Protein AF-A0A7S4HJQ5-F1 (afdb_monomer_lite)

Organism: NCBI:txid72548

Sequence (133 aa):
STGKLLSFSEEDLVQCDHNGDQGCSGGLMDNAFEWIQSNGICTEDAYPYTSGSGVTGTCKKTCTPVATNTGHHDVPAKDEDALKSAVAVGPVSVAIEADKSAFQLYKSGVLDSSSCGTQLDHGVLVVGYGTDS

pLDDT: mean 96.17, std 4.74, range [60.19, 98.69]

Secondary structure (DSSP, 8-state):
--S----B-HHHHHHH--SS--GGG---HHHHHHHHHHH-B-BGGGS---GGGS--------S---B--S---PPPTT-HHHHHHHHTTS-EEEEE---SHHHHT--SS----TT--S---EEEEE-------

InterPro domains:
  IPR000668 Peptidase C1A, papain C-terminal [PF00112] (3-132)
  IPR000668 Peptidase C1A, papain C-terminal [SM00645] (1-133)
  IPR013128 Peptidase C1A [PTHR12411] (2-130)
  IPR025660 Cysteine peptidase, histidine active site [PS00639] (120-130)
  IPR038765 Papain-like cysteine peptidase superfamily [SSF54001] (2-132)
  IPR039417 Papain-like cysteine endopeptidase [cd02248] (2-132)

Radius of gyration: 16.45 Å; chains: 1; bounding box: 39×28×41 Å

Structure (mmCIF, N/CA/C/O backbone):
data_AF-A0A7S4HJQ5-F1
#
_entry.id   AF-A0A7S4HJQ5-F1
#
loop_
_atom_site.group_PDB
_atom_site.id
_atom_site.type_symbol
_atom_site.label_atom_id
_atom_site.label_alt_id
_atom_site.label_comp_id
_atom_site.label_asym_id
_atom_site.label_entity_id
_atom_site.label_seq_id
_atom_site.pdbx_PDB_ins_code
_atom_site.Cartn_x
_atom_site.Cartn_y
_atom_site.Cartn_z
_atom_site.occupancy
_atom_site.B_iso_or_equiv
_atom_site.auth_seq_id
_atom_site.auth_comp_id
_atom_site.auth_asym_id
_atom_site.auth_atom_id
_atom_site.pdbx_PDB_model_num
ATOM 1 N N . SER A 1 1 ? -11.646 -10.038 -15.510 1.00 60.19 1 SER A N 1
ATOM 2 C CA . SER A 1 1 ? -10.695 -10.711 -14.602 1.00 60.19 1 SER A CA 1
ATOM 3 C C . SER A 1 1 ? -9.981 -11.819 -15.363 1.00 60.19 1 SER A C 1
ATOM 5 O O . SER A 1 1 ? -10.603 -12.480 -16.184 1.00 60.19 1 SER A O 1
ATOM 7 N N . THR A 1 2 ? -8.676 -12.006 -15.144 1.00 79.69 2 THR A N 1
ATOM 8 C CA . THR A 1 2 ? -7.884 -13.066 -15.808 1.00 79.69 2 THR A CA 1
ATOM 9 C C . THR A 1 2 ? -8.040 -14.437 -15.135 1.00 79.69 2 THR A C 1
ATOM 11 O O . THR A 1 2 ? -7.570 -15.437 -15.671 1.00 79.69 2 THR A O 1
ATOM 14 N N . GLY A 1 3 ? -8.673 -14.486 -13.954 1.00 87.38 3 GLY A N 1
ATOM 15 C CA . GLY A 1 3 ? -8.852 -15.701 -13.150 1.00 87.38 3 GLY A CA 1
ATOM 16 C C . GLY A 1 3 ? -7.571 -16.213 -12.483 1.00 87.38 3 GLY A C 1
ATOM 17 O O . GLY A 1 3 ? -7.591 -17.282 -11.883 1.00 87.38 3 GLY A O 1
ATOM 18 N N . LYS A 1 4 ? -6.461 -15.472 -12.587 1.00 90.81 4 LYS A N 1
ATOM 19 C CA . LYS A 1 4 ? -5.166 -15.823 -11.999 1.00 90.81 4 LYS A CA 1
ATOM 20 C C . LYS A 1 4 ? -4.791 -14.800 -10.937 1.00 90.81 4 LYS A C 1
ATOM 22 O O . LYS A 1 4 ? -4.806 -13.604 -11.218 1.00 90.81 4 LYS A O 1
ATOM 27 N N . LEU A 1 5 ? -4.436 -15.284 -9.751 1.00 93.62 5 LEU A N 1
ATOM 28 C CA . LEU A 1 5 ? -3.841 -14.467 -8.701 1.00 93.62 5 LEU A CA 1
ATOM 29 C C . LEU A 1 5 ? -2.332 -14.394 -8.952 1.00 93.62 5 LEU A C 1
ATOM 31 O O . LEU A 1 5 ? -1.655 -15.420 -8.923 1.00 93.62 5 LEU A O 1
ATOM 35 N N . LEU A 1 6 ? -1.838 -13.197 -9.256 1.00 95.38 6 LEU A N 1
ATOM 36 C CA . LEU A 1 6 ? -0.417 -12.910 -9.446 1.00 95.38 6 LEU A CA 1
ATOM 37 C C . LEU A 1 6 ? 0.064 -12.026 -8.297 1.00 95.38 6 LEU A C 1
ATOM 39 O O . LEU A 1 6 ? -0.681 -11.152 -7.857 1.00 95.38 6 LEU A O 1
ATOM 43 N N . SER A 1 7 ? 1.301 -12.240 -7.851 1.00 98.06 7 SER A N 1
ATOM 44 C CA . SER A 1 7 ? 1.995 -11.293 -6.975 1.00 98.06 7 SER A CA 1
ATOM 45 C C . SER A 1 7 ? 2.660 -10.229 -7.839 1.00 98.06 7 SER A C 1
ATOM 47 O O . SER A 1 7 ? 3.396 -10.569 -8.772 1.00 98.06 7 SER A O 1
ATOM 49 N N . PHE A 1 8 ? 2.387 -8.961 -7.553 1.00 98.00 8 PHE A N 1
ATOM 50 C CA . PHE A 1 8 ? 3.004 -7.825 -8.237 1.00 98.00 8 PHE A CA 1
ATOM 51 C C . PHE A 1 8 ? 4.181 -7.291 -7.427 1.00 98.00 8 PHE A C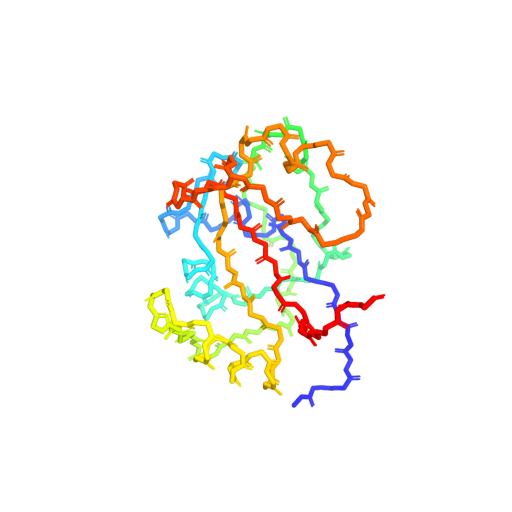 1
ATOM 53 O O . PHE A 1 8 ? 4.243 -7.533 -6.232 1.00 98.00 8 PHE A O 1
ATOM 60 N N . SER A 1 9 ? 5.115 -6.629 -8.104 1.00 98.25 9 SER A N 1
ATOM 61 C CA . SER A 1 9 ? 6.353 -6.143 -7.498 1.00 98.25 9 SER A CA 1
ATOM 62 C C . SER A 1 9 ? 6.140 -4.820 -6.776 1.00 98.25 9 SER A C 1
ATOM 64 O O . SER A 1 9 ? 5.878 -3.800 -7.415 1.00 98.25 9 SER A O 1
ATOM 66 N N . GLU A 1 10 ? 6.322 -4.808 -5.458 1.00 98.00 10 GLU A N 1
ATOM 67 C CA . GLU A 1 10 ? 6.411 -3.550 -4.715 1.00 98.00 10 GLU A CA 1
ATOM 68 C C . GLU A 1 10 ? 7.709 -2.804 -5.050 1.00 98.00 10 GLU A C 1
ATOM 70 O O . GLU A 1 10 ? 7.739 -1.576 -5.045 1.00 98.00 10 GLU A O 1
ATOM 75 N N . GLU A 1 11 ? 8.781 -3.528 -5.386 1.00 98.19 11 GLU A N 1
ATOM 76 C CA . GLU A 1 11 ? 10.079 -2.939 -5.725 1.00 98.19 11 GLU A CA 1
ATOM 77 C C . GLU A 1 11 ? 10.018 -2.047 -6.968 1.00 98.19 11 GLU A C 1
ATOM 79 O O . GLU A 1 11 ? 10.686 -1.016 -7.010 1.00 98.19 11 GLU A O 1
ATOM 84 N N . ASP A 1 12 ? 9.221 -2.429 -7.968 1.00 98.00 12 ASP A N 1
ATOM 85 C CA . ASP A 1 12 ? 9.014 -1.641 -9.186 1.00 98.00 12 ASP A CA 1
ATOM 86 C C . ASP A 1 12 ? 8.429 -0.264 -8.828 1.00 98.00 12 ASP A C 1
ATOM 88 O O . ASP A 1 12 ? 8.944 0.765 -9.261 1.00 98.00 12 ASP A O 1
ATOM 92 N N . LEU A 1 13 ? 7.444 -0.224 -7.923 1.00 98.19 13 LEU A N 1
ATOM 93 C CA . LEU A 1 13 ? 6.888 1.029 -7.403 1.00 98.19 13 LEU A CA 1
ATOM 94 C C . LEU A 1 13 ? 7.907 1.786 -6.550 1.00 98.19 13 LEU A C 1
ATOM 96 O O . LEU A 1 13 ? 8.202 2.943 -6.830 1.00 98.19 13 LEU A O 1
ATOM 100 N N . VAL A 1 14 ? 8.511 1.127 -5.556 1.00 98.25 14 VAL A N 1
ATOM 101 C CA . VAL A 1 14 ? 9.468 1.760 -4.635 1.00 98.25 14 VAL A CA 1
ATOM 102 C C . VAL A 1 14 ? 10.631 2.401 -5.391 1.00 98.25 14 VAL A C 1
ATOM 104 O O . VAL A 1 14 ? 11.052 3.508 -5.052 1.00 98.25 14 VAL A O 1
ATOM 107 N N . GLN A 1 15 ? 11.161 1.723 -6.410 1.00 98.00 15 GLN A N 1
ATOM 108 C CA . GLN A 1 15 ? 12.333 2.192 -7.139 1.00 98.00 15 GLN A CA 1
ATOM 109 C C . GLN A 1 15 ? 12.015 3.135 -8.286 1.00 98.00 15 GLN A C 1
ATOM 111 O O . GLN A 1 15 ? 12.897 3.924 -8.615 1.00 98.00 15 GLN A O 1
ATOM 116 N N . C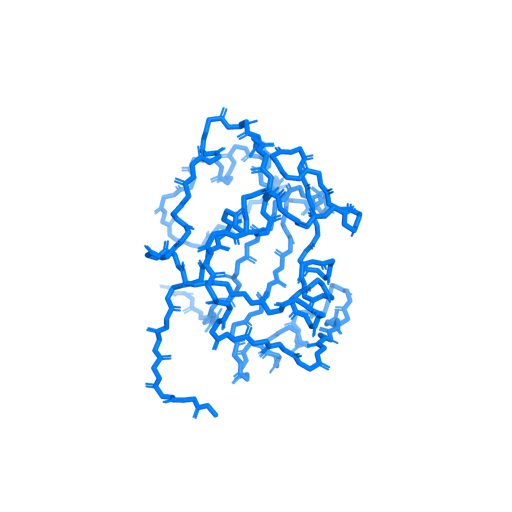YS A 1 16 ? 10.843 3.039 -8.916 1.00 97.94 16 CYS A N 1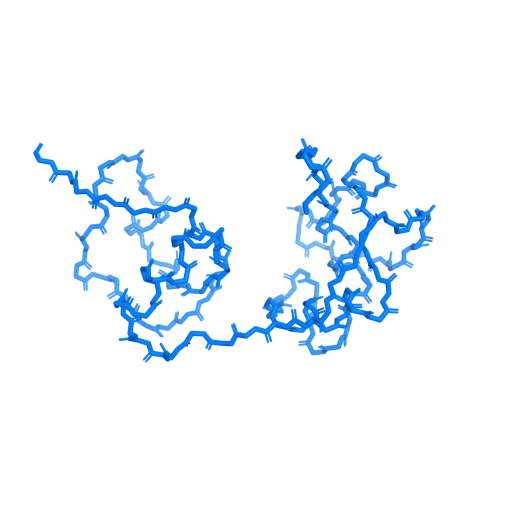
ATOM 117 C CA . CYS A 1 16 ? 10.567 3.726 -10.178 1.00 97.94 16 CYS A CA 1
ATOM 118 C C . CYS A 1 16 ? 9.388 4.698 -10.146 1.00 97.94 16 CYS A C 1
ATOM 120 O O . CYS A 1 16 ? 9.295 5.533 -11.058 1.00 97.94 16 CYS A O 1
ATOM 122 N N . ASP A 1 17 ? 8.504 4.613 -9.152 1.00 97.19 17 ASP A N 1
ATOM 123 C CA . ASP A 1 17 ? 7.494 5.635 -8.933 1.00 97.19 17 ASP A CA 1
ATOM 124 C C . ASP A 1 17 ? 8.078 6.787 -8.115 1.00 97.19 17 ASP A C 1
ATOM 126 O O . ASP A 1 17 ? 8.417 6.678 -6.936 1.00 97.19 17 ASP A O 1
ATOM 130 N N . HIS A 1 18 ? 8.259 7.908 -8.800 1.00 93.31 18 HIS A N 1
ATOM 131 C CA . HIS A 1 18 ? 8.730 9.159 -8.217 1.00 93.31 18 HIS A CA 1
ATOM 132 C C . HIS A 1 18 ? 7.724 10.289 -8.461 1.00 93.31 18 HIS A C 1
ATOM 134 O O . HIS A 1 18 ? 8.067 11.467 -8.324 1.00 93.31 18 HIS A O 1
ATOM 140 N N . ASN A 1 19 ? 6.488 9.954 -8.856 1.00 88.94 19 ASN A N 1
ATOM 141 C CA . ASN A 1 19 ? 5.422 10.926 -9.054 1.00 88.94 19 ASN A CA 1
ATOM 142 C C . ASN A 1 19 ? 4.748 11.238 -7.714 1.00 88.94 19 ASN A C 1
ATOM 144 O O . ASN A 1 19 ? 3.650 10.784 -7.432 1.00 88.94 19 ASN A O 1
ATOM 148 N N . GLY A 1 20 ? 5.440 11.991 -6.860 1.00 91.62 20 GLY A N 1
ATOM 149 C CA . GLY A 1 20 ? 4.942 12.301 -5.516 1.00 91.62 20 GLY A CA 1
ATOM 150 C C . GLY A 1 20 ? 5.260 11.240 -4.461 1.00 91.62 20 GLY A C 1
ATOM 151 O O . GLY A 1 20 ? 5.080 11.529 -3.280 1.00 91.62 20 GLY A O 1
ATOM 152 N N . ASP A 1 21 ? 5.832 10.102 -4.860 1.00 97.62 21 ASP A N 1
ATOM 153 C CA . ASP A 1 21 ? 6.343 9.053 -3.973 1.00 97.62 21 ASP A CA 1
ATOM 154 C C . ASP A 1 21 ? 7.872 9.135 -3.800 1.00 97.62 21 ASP A C 1
ATOM 156 O O . ASP A 1 21 ? 8.597 9.678 -4.641 1.00 97.62 21 ASP A O 1
ATOM 160 N N . GLN A 1 22 ? 8.378 8.643 -2.666 1.00 97.44 22 GLN A N 1
ATOM 161 C CA . GLN A 1 22 ? 9.788 8.729 -2.258 1.00 97.44 22 GLN A CA 1
ATOM 162 C C . GLN A 1 22 ? 10.389 7.359 -1.900 1.00 97.44 22 GLN A C 1
ATOM 164 O O . GLN A 1 22 ? 11.329 7.263 -1.099 1.00 97.44 22 GLN A O 1
ATOM 169 N N . GLY A 1 23 ? 9.860 6.285 -2.487 1.00 97.38 23 GLY A N 1
ATOM 170 C CA . GLY A 1 23 ? 10.292 4.916 -2.215 1.00 97.38 23 GLY A CA 1
ATOM 171 C C . GLY A 1 23 ? 10.210 4.586 -0.723 1.00 97.38 23 GLY A C 1
ATOM 172 O O . GLY A 1 23 ? 9.163 4.729 -0.099 1.00 97.38 23 GLY A O 1
ATOM 173 N N . CYS A 1 24 ? 11.333 4.213 -0.106 1.00 97.88 24 CYS A N 1
ATOM 174 C CA . CYS A 1 24 ? 11.381 3.872 1.321 1.00 97.88 24 CYS A CA 1
ATOM 175 C C . CYS A 1 24 ? 11.074 5.033 2.281 1.00 97.88 24 CYS A C 1
ATOM 177 O O . CYS A 1 24 ? 10.965 4.801 3.482 1.00 97.88 24 CYS A O 1
ATOM 179 N N . SER A 1 25 ? 10.971 6.271 1.786 1.00 97.38 25 SER A N 1
ATOM 180 C CA . SER A 1 25 ? 10.605 7.438 2.605 1.00 97.38 25 SER A CA 1
ATOM 181 C C . SER A 1 25 ? 9.106 7.756 2.578 1.00 97.38 25 SER A C 1
ATOM 183 O O . SER A 1 25 ? 8.701 8.769 3.141 1.00 97.38 25 SER A O 1
ATOM 185 N N . GLY A 1 26 ? 8.296 6.896 1.956 1.00 97.56 26 GLY A N 1
ATOM 186 C CA . GLY A 1 26 ? 6.844 7.029 1.899 1.00 97.56 26 GLY A CA 1
ATOM 187 C C . GLY A 1 26 ? 6.315 7.248 0.486 1.00 97.56 26 GLY A C 1
ATOM 188 O O . GLY A 1 26 ? 7.069 7.479 -0.461 1.00 97.56 26 GLY A O 1
ATOM 189 N N . GLY A 1 27 ? 4.996 7.152 0.370 1.00 97.81 27 GLY A N 1
ATOM 190 C CA . GLY A 1 27 ? 4.243 7.312 -0.867 1.00 97.81 27 GLY A CA 1
ATOM 191 C C . GLY A 1 27 ? 2.745 7.136 -0.628 1.00 97.81 27 GLY A C 1
ATOM 192 O O . GLY A 1 27 ? 2.327 6.811 0.489 1.00 97.81 27 GLY A O 1
ATOM 193 N N . LEU A 1 28 ? 1.943 7.361 -1.666 1.00 98.19 28 LEU A N 1
ATOM 194 C CA . LEU A 1 28 ? 0.488 7.219 -1.647 1.00 98.19 28 LEU A CA 1
ATOM 195 C C . LEU A 1 28 ? 0.040 6.202 -2.695 1.00 98.19 28 LEU A C 1
ATOM 197 O O . LEU A 1 28 ? 0.508 6.206 -3.829 1.00 98.19 28 LEU A O 1
ATOM 201 N N . MET A 1 29 ? -0.934 5.362 -2.340 1.00 98.44 29 MET A N 1
ATOM 202 C CA . MET A 1 29 ? -1.444 4.329 -3.246 1.00 98.44 29 MET A CA 1
ATOM 203 C C . MET A 1 29 ? -2.033 4.915 -4.538 1.00 98.44 29 MET A C 1
ATOM 205 O O . MET A 1 29 ? -1.929 4.280 -5.584 1.00 98.44 29 MET A O 1
ATOM 209 N N . ASP A 1 30 ? -2.588 6.126 -4.488 1.00 98.00 30 ASP A N 1
ATOM 210 C CA . ASP A 1 30 ? -3.148 6.807 -5.660 1.00 98.00 30 ASP A CA 1
ATOM 211 C C . ASP A 1 30 ? -2.061 7.188 -6.671 1.00 98.00 30 ASP A C 1
ATOM 213 O O . ASP A 1 30 ? -2.224 6.920 -7.864 1.00 98.00 30 ASP A O 1
ATOM 217 N N . ASN A 1 31 ? -0.914 7.693 -6.199 1.00 98.25 31 ASN A N 1
ATOM 218 C CA . ASN A 1 31 ? 0.255 7.969 -7.042 1.00 98.25 31 ASN A CA 1
ATOM 219 C C . ASN A 1 31 ? 0.727 6.683 -7.736 1.00 98.25 31 ASN A C 1
ATOM 221 O O . ASN A 1 31 ? 0.877 6.660 -8.960 1.00 98.25 31 ASN A O 1
ATOM 225 N N . ALA A 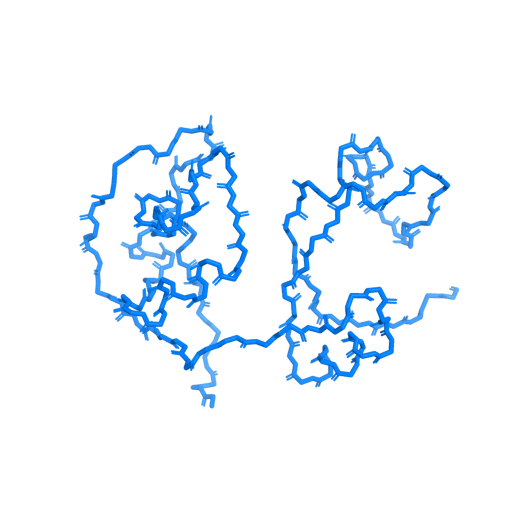1 32 ? 0.825 5.586 -6.977 1.00 98.19 32 ALA A N 1
ATOM 226 C CA . ALA A 1 32 ? 1.166 4.278 -7.523 1.00 98.19 32 ALA A CA 1
ATOM 227 C C . ALA A 1 32 ? 0.150 3.806 -8.574 1.00 98.19 32 ALA A C 1
ATOM 229 O O . ALA A 1 32 ? 0.533 3.294 -9.629 1.00 98.19 32 ALA A O 1
ATOM 230 N N . PHE A 1 33 ? -1.155 3.997 -8.348 1.00 98.25 33 PHE A N 1
ATOM 231 C CA . PHE A 1 33 ? -2.166 3.662 -9.349 1.00 98.25 33 PHE A CA 1
ATOM 232 C C . PHE A 1 33 ? -2.011 4.499 -10.625 1.00 98.25 33 PHE A C 1
ATOM 234 O O . PHE A 1 33 ? -2.075 3.932 -11.719 1.00 98.25 33 PHE A O 1
ATOM 241 N N . GLU A 1 34 ? -1.755 5.802 -10.523 1.00 98.12 34 GLU A N 1
ATOM 242 C CA . GLU A 1 34 ? -1.475 6.663 -11.682 1.00 98.12 34 GLU A CA 1
ATOM 243 C C . GLU A 1 34 ? -0.202 6.235 -12.427 1.00 98.12 34 GLU A C 1
ATOM 245 O O . GLU A 1 34 ? -0.178 6.160 -13.663 1.00 98.12 34 GLU A O 1
ATOM 250 N N . TRP A 1 35 ? 0.853 5.884 -11.691 1.00 97.56 35 TRP A N 1
ATOM 251 C CA . TRP A 1 35 ? 2.099 5.409 -12.276 1.00 97.56 35 TRP A CA 1
ATOM 252 C C . TRP A 1 35 ? 1.894 4.097 -13.043 1.00 97.56 35 TRP A C 1
ATOM 254 O O . TRP A 1 35 ? 2.330 3.983 -14.195 1.00 97.56 35 TRP A O 1
ATOM 264 N N . ILE A 1 36 ? 1.161 3.139 -12.462 1.00 98.06 36 ILE A N 1
ATOM 265 C CA . ILE A 1 36 ? 0.814 1.851 -13.090 1.00 98.06 36 ILE A CA 1
ATOM 266 C C . ILE A 1 36 ? -0.060 2.053 -14.335 1.00 98.06 36 ILE A C 1
ATOM 268 O O . ILE A 1 36 ? 0.066 1.295 -15.303 1.00 98.06 36 ILE A O 1
ATOM 272 N N . GLN A 1 37 ? -0.929 3.065 -14.356 1.00 97.31 37 GLN A N 1
ATOM 273 C CA . GLN A 1 37 ? -1.737 3.388 -15.535 1.00 97.31 37 GLN A CA 1
ATOM 274 C C . GLN A 1 37 ? -0.852 3.725 -16.747 1.00 97.31 37 GLN A C 1
ATOM 276 O O . GLN A 1 37 ? -1.157 3.339 -17.874 1.00 97.31 37 GLN A O 1
ATOM 281 N N . SER A 1 38 ? 0.271 4.410 -16.511 1.00 96.06 38 SER A N 1
ATOM 282 C CA . SER A 1 38 ? 1.182 4.867 -17.569 1.00 96.06 38 SER A CA 1
ATOM 283 C C . SER A 1 38 ? 2.307 3.879 -17.893 1.00 96.06 38 SER A C 1
ATOM 285 O O . SER A 1 38 ? 2.786 3.846 -19.027 1.00 96.06 38 SER A O 1
ATOM 287 N N . ASN A 1 39 ? 2.752 3.086 -16.915 1.00 96.81 39 ASN A N 1
ATOM 288 C CA . ASN A 1 39 ? 3.938 2.230 -17.040 1.00 96.81 39 ASN A CA 1
ATOM 289 C C . ASN A 1 39 ? 3.612 0.730 -17.036 1.00 96.81 39 ASN A C 1
ATOM 291 O O . ASN A 1 39 ? 4.398 -0.062 -17.553 1.00 96.81 39 ASN A O 1
ATOM 295 N N . GLY A 1 40 ? 2.462 0.340 -16.483 1.00 97.38 40 GLY A N 1
ATOM 296 C CA . GLY A 1 40 ? 2.184 -1.035 -16.075 1.00 97.38 40 GLY A CA 1
ATOM 297 C C . GLY A 1 40 ? 2.974 -1.444 -14.827 1.00 97.38 40 GLY A C 1
ATOM 298 O O . GLY A 1 40 ? 3.738 -0.656 -14.287 1.00 97.38 40 GLY A O 1
ATOM 299 N N . ILE A 1 41 ? 2.773 -2.680 -14.369 1.00 97.94 41 ILE A N 1
ATOM 300 C CA . ILE A 1 41 ? 3.455 -3.250 -13.202 1.00 97.94 41 ILE A CA 1
ATOM 301 C C . ILE A 1 41 ? 4.033 -4.635 -13.498 1.00 97.94 41 ILE A C 1
ATOM 303 O O . ILE A 1 41 ? 3.417 -5.451 -14.201 1.00 97.94 41 ILE A O 1
ATOM 307 N N . CYS A 1 42 ? 5.219 -4.908 -12.963 1.00 98.19 42 CYS A N 1
ATOM 308 C CA . CYS A 1 42 ? 5.855 -6.220 -13.026 1.00 98.19 42 CYS A CA 1
ATOM 309 C C . CYS A 1 42 ? 5.345 -7.203 -11.962 1.00 98.19 42 CYS A C 1
ATOM 311 O O . CYS A 1 42 ? 4.723 -6.826 -10.971 1.00 98.19 42 CYS A O 1
ATOM 313 N N . THR A 1 43 ? 5.608 -8.496 -12.166 1.00 97.88 43 THR A N 1
ATOM 314 C CA . THR A 1 43 ? 5.411 -9.519 -11.127 1.00 97.88 43 THR A CA 1
ATOM 315 C C . THR A 1 43 ? 6.549 -9.500 -10.116 1.00 97.88 43 THR A C 1
ATOM 317 O O . THR A 1 43 ? 7.689 -9.238 -10.503 1.00 97.88 43 THR A O 1
ATOM 320 N N . GLU A 1 44 ? 6.270 -9.909 -8.881 1.00 98.00 44 GLU A N 1
ATOM 321 C CA . GLU A 1 44 ? 7.279 -10.038 -7.818 1.00 98.00 44 GLU A CA 1
ATOM 322 C C . GLU A 1 44 ? 8.458 -10.929 -8.249 1.00 98.00 44 GLU A C 1
ATOM 324 O O . GLU A 1 44 ? 9.611 -10.522 -8.170 1.00 98.00 44 GLU A O 1
ATOM 329 N N . ASP A 1 45 ? 8.192 -12.084 -8.867 1.00 97.31 45 ASP A N 1
ATOM 330 C CA . ASP A 1 45 ? 9.248 -12.985 -9.362 1.00 97.31 45 ASP A CA 1
ATOM 331 C C . ASP A 1 45 ? 10.187 -12.337 -10.402 1.00 97.31 45 ASP A C 1
ATOM 333 O O . ASP A 1 45 ? 11.340 -12.743 -10.550 1.00 97.31 45 ASP A O 1
ATOM 337 N N . ALA A 1 46 ? 9.696 -11.346 -11.156 1.00 97.75 46 ALA A N 1
ATOM 338 C CA . ALA A 1 46 ? 10.458 -10.681 -12.216 1.00 97.75 46 ALA A CA 1
ATOM 339 C C . ALA A 1 46 ? 11.219 -9.449 -11.708 1.00 97.75 46 ALA A C 1
ATOM 341 O O . ALA A 1 46 ? 12.203 -9.042 -12.333 1.00 97.75 46 ALA A O 1
ATOM 342 N N . TYR A 1 47 ? 10.767 -8.859 -10.601 1.00 98.00 47 TYR A N 1
ATOM 343 C CA . TYR A 1 47 ? 11.417 -7.737 -9.934 1.00 98.00 47 TYR A CA 1
ATOM 344 C C . TYR A 1 47 ? 11.242 -7.881 -8.411 1.00 98.00 47 TYR A C 1
ATOM 346 O O . TYR A 1 47 ? 10.368 -7.241 -7.835 1.00 98.00 47 TYR A O 1
ATOM 354 N N . PRO A 1 48 ? 12.058 -8.723 -7.753 1.00 97.31 48 PRO A N 1
ATOM 355 C CA . PRO A 1 48 ? 11.863 -9.043 -6.340 1.00 97.31 48 PRO A CA 1
ATOM 356 C C . PRO A 1 48 ? 12.120 -7.860 -5.408 1.00 97.31 48 PRO A C 1
ATOM 358 O O . PRO A 1 48 ? 12.984 -7.022 -5.692 1.00 97.31 48 PRO A O 1
ATOM 361 N N . TYR A 1 49 ? 11.458 -7.860 -4.252 1.00 97.81 49 TYR A N 1
ATOM 362 C CA . TYR A 1 49 ? 11.656 -6.863 -3.206 1.00 97.81 49 TYR A CA 1
ATOM 363 C C . TYR A 1 49 ? 13.069 -6.894 -2.610 1.00 97.81 49 TYR A C 1
ATOM 365 O O . TYR A 1 49 ? 13.528 -7.895 -2.051 1.00 97.81 49 TYR A O 1
ATOM 373 N N . THR A 1 50 ? 13.774 -5.763 -2.705 1.00 97.06 50 THR A N 1
ATOM 374 C CA . THR A 1 50 ? 15.128 -5.572 -2.150 1.00 97.06 50 THR A CA 1
ATOM 375 C C . THR A 1 50 ? 15.241 -4.370 -1.219 1.00 97.06 50 THR A C 1
ATOM 377 O O . THR A 1 50 ? 16.229 -4.241 -0.493 1.00 97.06 50 THR A O 1
ATOM 380 N N . SER A 1 51 ? 14.201 -3.543 -1.161 1.00 96.75 51 SER A N 1
ATOM 381 C CA . SER A 1 51 ? 14.161 -2.310 -0.379 1.00 96.75 51 SER A CA 1
ATOM 382 C C . SER A 1 51 ? 13.814 -2.504 1.107 1.00 96.75 51 SER A C 1
ATOM 384 O O . SER A 1 51 ? 13.736 -1.538 1.864 1.00 96.75 51 SER A O 1
ATOM 386 N N . GLY A 1 52 ? 13.693 -3.752 1.580 1.00 94.12 52 GLY A N 1
ATOM 387 C CA . GLY A 1 52 ? 13.300 -4.091 2.959 1.00 94.12 52 GLY A CA 1
ATOM 388 C C . GLY A 1 52 ? 14.226 -3.589 4.076 1.00 94.12 52 GLY A C 1
ATOM 389 O O . GLY A 1 52 ? 13.850 -3.631 5.243 1.00 94.12 52 GLY A O 1
ATOM 390 N N . SER A 1 53 ? 15.419 -3.090 3.743 1.00 96.06 53 SER A N 1
ATOM 391 C CA . SER A 1 53 ? 16.322 -2.413 4.686 1.00 96.06 53 SER A CA 1
ATOM 392 C C . SER A 1 53 ? 16.039 -0.911 4.845 1.00 96.06 53 SER A C 1
ATOM 394 O O . SER A 1 53 ? 16.755 -0.233 5.581 1.00 96.06 53 SER A O 1
ATOM 396 N N . GLY A 1 54 ? 15.025 -0.383 4.153 1.00 96.62 54 GLY A N 1
ATOM 397 C CA . GLY A 1 54 ? 14.715 1.047 4.111 1.00 96.62 54 GLY A CA 1
ATOM 398 C C . GLY A 1 54 ? 15.546 1.828 3.089 1.00 96.62 54 GLY A C 1
ATOM 399 O O . GLY A 1 54 ? 15.568 3.055 3.124 1.00 96.62 54 GLY A O 1
ATOM 400 N N . VAL A 1 55 ? 16.230 1.145 2.167 1.00 97.12 55 VAL A N 1
ATOM 401 C CA . VAL A 1 55 ? 17.027 1.776 1.106 1.00 97.12 55 VAL A CA 1
ATOM 402 C C . VAL A 1 55 ? 16.340 1.574 -0.236 1.00 97.12 55 VAL A C 1
ATOM 404 O O . VAL A 1 55 ? 16.279 0.449 -0.712 1.00 97.12 55 VAL A O 1
ATOM 407 N N . THR A 1 56 ? 15.887 2.666 -0.860 1.00 96.88 56 THR A N 1
ATOM 408 C CA . THR A 1 56 ? 15.175 2.626 -2.148 1.00 96.88 56 THR A CA 1
ATOM 409 C C . THR A 1 56 ? 16.028 2.005 -3.254 1.00 96.88 56 THR A C 1
ATOM 411 O O . THR A 1 56 ? 15.570 1.156 -4.000 1.00 96.88 56 THR A O 1
ATOM 414 N N . GLY A 1 57 ? 17.298 2.392 -3.384 1.00 94.44 57 GLY A N 1
ATOM 415 C CA . GLY A 1 57 ? 18.121 1.970 -4.520 1.00 94.44 57 GLY A CA 1
ATOM 416 C C . GLY A 1 57 ? 17.801 2.759 -5.792 1.00 94.44 57 GLY A C 1
ATOM 417 O O . GLY A 1 57 ? 17.475 3.941 -5.732 1.00 94.44 57 GLY A O 1
ATOM 418 N N . THR A 1 58 ? 17.973 2.139 -6.958 1.00 95.69 58 THR A N 1
ATOM 419 C CA . THR A 1 58 ? 17.825 2.797 -8.268 1.00 95.69 58 THR A CA 1
ATOM 420 C C . THR A 1 58 ? 16.844 2.026 -9.130 1.00 95.69 58 THR A C 1
ATOM 422 O O . THR A 1 58 ? 16.981 0.812 -9.238 1.00 95.69 58 THR A O 1
ATOM 425 N N . CYS A 1 59 ? 15.935 2.731 -9.804 1.00 96.75 59 CYS A N 1
ATOM 426 C CA . CYS A 1 59 ? 15.036 2.166 -10.808 1.00 96.75 59 CYS A CA 1
ATOM 427 C C . CYS A 1 59 ? 15.795 1.390 -11.897 1.00 96.75 59 CYS A C 1
ATOM 429 O O . CYS A 1 59 ? 16.529 1.984 -12.691 1.00 96.75 59 CYS A O 1
ATOM 431 N N . LYS A 1 60 ? 15.611 0.065 -11.956 1.00 92.75 60 LYS A N 1
ATOM 432 C CA . LYS A 1 60 ? 16.299 -0.805 -12.928 1.00 92.75 60 LYS A CA 1
ATOM 433 C C . LYS A 1 60 ? 15.458 -1.091 -14.173 1.00 92.75 60 LYS A C 1
ATOM 435 O O . LYS A 1 60 ? 16.041 -1.337 -15.225 1.00 92.75 60 LYS A O 1
ATOM 440 N N . LYS A 1 61 ? 14.119 -1.091 -14.061 1.00 85.12 61 LYS A N 1
ATOM 441 C CA . LYS A 1 61 ? 13.151 -1.481 -15.118 1.00 85.12 61 LYS A CA 1
ATOM 442 C C . LYS A 1 61 ? 13.581 -2.715 -15.931 1.00 85.12 61 LYS A C 1
ATOM 444 O O . LYS A 1 61 ? 13.520 -2.723 -17.158 1.00 85.12 61 LYS A O 1
ATOM 449 N N . THR A 1 62 ? 14.059 -3.764 -15.264 1.00 90.75 62 THR A N 1
ATOM 450 C CA . THR A 1 62 ? 14.603 -4.964 -15.933 1.00 90.75 62 THR A CA 1
ATOM 451 C C . THR A 1 62 ? 13.539 -5.967 -16.377 1.00 90.75 62 THR A C 1
ATOM 453 O O . THR A 1 62 ? 13.863 -6.953 -17.036 1.00 90.75 62 THR A O 1
ATOM 456 N N . CYS A 1 63 ? 12.281 -5.745 -16.008 1.00 95.75 63 CYS A N 1
ATOM 457 C CA . CYS A 1 63 ? 11.159 -6.641 -16.257 1.00 95.75 63 CYS A CA 1
ATOM 458 C C . CYS A 1 63 ? 10.203 -6.068 -17.313 1.00 95.75 63 CYS A C 1
ATOM 460 O O . CYS A 1 63 ? 10.202 -4.876 -17.611 1.00 95.75 63 CYS A O 1
ATOM 462 N N . THR A 1 64 ? 9.376 -6.943 -17.887 1.00 96.25 64 THR A N 1
ATOM 463 C CA . THR A 1 64 ? 8.258 -6.536 -18.746 1.00 96.25 64 THR A CA 1
ATOM 464 C C . THR A 1 64 ? 6.984 -6.467 -17.900 1.00 96.25 64 THR A C 1
ATOM 466 O O . THR A 1 64 ? 6.632 -7.486 -17.299 1.00 96.25 64 THR A O 1
ATOM 469 N N . PRO A 1 65 ? 6.282 -5.321 -17.860 1.00 96.94 65 PRO A N 1
ATOM 470 C CA . PRO A 1 65 ? 5.010 -5.197 -17.161 1.00 96.94 65 PRO A CA 1
ATOM 471 C C . PRO A 1 65 ? 3.976 -6.211 -17.658 1.00 96.94 65 PRO A C 1
ATOM 473 O O . PRO A 1 65 ? 3.843 -6.441 -18.861 1.00 96.94 65 PRO A O 1
ATOM 476 N N . VAL A 1 66 ? 3.224 -6.808 -16.733 1.00 96.75 66 VAL A N 1
ATOM 477 C CA . VAL A 1 66 ? 2.224 -7.851 -17.038 1.00 96.75 66 VAL A CA 1
ATOM 478 C C . VAL A 1 66 ? 0.785 -7.393 -16.808 1.00 96.75 66 VAL A C 1
ATOM 480 O O . VAL A 1 66 ? -0.154 -8.075 -17.219 1.00 96.75 66 VAL A O 1
ATOM 483 N N . ALA A 1 67 ? 0.604 -6.263 -16.127 1.00 96.12 67 ALA A N 1
ATOM 484 C CA . ALA A 1 67 ? -0.693 -5.692 -15.808 1.00 96.12 67 ALA A CA 1
ATOM 485 C C . ALA A 1 67 ? -0.631 -4.162 -15.835 1.00 96.12 67 ALA A C 1
ATOM 487 O O . ALA A 1 67 ? 0.430 -3.561 -15.697 1.00 96.12 67 ALA A O 1
ATOM 488 N N . THR A 1 68 ? -1.791 -3.542 -16.012 1.00 96.81 68 THR A N 1
ATOM 489 C CA . THR A 1 68 ? -2.017 -2.101 -15.877 1.00 96.81 68 THR A CA 1
ATOM 490 C C . THR A 1 68 ? -3.410 -1.896 -15.277 1.00 96.81 68 THR A C 1
ATOM 492 O O . THR A 1 68 ? -4.174 -2.859 -15.140 1.00 96.81 68 THR A O 1
ATOM 495 N N . ASN A 1 69 ? -3.750 -0.662 -14.923 1.00 95.50 69 ASN A N 1
ATOM 496 C CA . ASN A 1 69 ? -5.090 -0.273 -14.500 1.00 95.50 69 ASN A CA 1
ATOM 497 C C . ASN A 1 69 ? -5.643 0.811 -15.440 1.00 95.50 69 ASN A C 1
ATOM 499 O O . ASN A 1 69 ? -4.929 1.362 -16.272 1.00 95.50 69 ASN A O 1
ATOM 503 N N . THR A 1 70 ? -6.937 1.101 -15.325 1.00 96.25 70 THR A N 1
ATOM 504 C CA . THR A 1 70 ? -7.594 2.171 -16.093 1.00 96.25 70 THR A CA 1
ATOM 505 C C . THR A 1 70 ? -7.832 3.435 -15.266 1.00 96.25 70 THR A C 1
ATOM 507 O O . THR A 1 70 ? -8.462 4.361 -15.770 1.00 96.25 70 THR A O 1
ATOM 510 N N . GLY A 1 71 ? -7.357 3.473 -14.021 1.00 95.62 71 GLY A N 1
ATOM 511 C CA . GLY A 1 71 ? -7.614 4.519 -13.034 1.00 95.62 71 GLY A CA 1
ATOM 512 C C . GLY A 1 71 ? -7.949 3.952 -11.652 1.00 95.62 71 GLY A C 1
ATOM 513 O O . GLY A 1 71 ? -8.004 2.733 -11.462 1.00 95.62 71 GLY A O 1
ATOM 514 N N . HIS A 1 72 ? -8.200 4.858 -10.709 1.00 95.88 72 HIS A N 1
ATOM 515 C CA . HIS A 1 72 ? -8.624 4.574 -9.339 1.00 95.88 72 HIS A CA 1
ATOM 516 C C . HIS A 1 72 ? -9.831 5.451 -8.956 1.00 95.88 72 HIS A C 1
ATOM 518 O O . HIS A 1 72 ? -10.204 6.375 -9.684 1.00 95.88 72 HIS A O 1
ATOM 524 N N . HIS A 1 73 ? -10.475 5.120 -7.838 1.00 96.50 73 HIS A N 1
ATOM 525 C CA . HIS A 1 73 ? -11.598 5.870 -7.284 1.00 96.50 73 HIS A CA 1
ATOM 526 C C . HIS A 1 73 ? -11.453 5.977 -5.772 1.00 96.50 73 HIS A C 1
ATOM 528 O O . HIS A 1 73 ? -11.243 4.961 -5.108 1.00 96.50 73 HIS A O 1
ATOM 534 N N . ASP A 1 74 ? -11.686 7.175 -5.247 1.00 98.19 74 ASP A N 1
ATOM 535 C CA . ASP A 1 74 ? -11.670 7.409 -3.809 1.00 98.19 74 ASP A CA 1
ATOM 536 C C . ASP A 1 74 ? -13.011 7.057 -3.179 1.00 98.19 74 ASP A C 1
ATOM 538 O O . ASP A 1 74 ? -14.081 7.503 -3.611 1.00 98.19 74 ASP A O 1
ATOM 542 N N . VAL A 1 75 ? -12.945 6.284 -2.100 1.00 98.25 75 VAL A N 1
ATOM 543 C CA . VAL A 1 75 ? -14.071 6.135 -1.183 1.00 98.25 75 VAL A CA 1
ATOM 544 C C . VAL A 1 75 ? -14.209 7.437 -0.382 1.00 98.25 75 VAL A C 1
ATOM 546 O O . VAL A 1 75 ? -13.195 7.964 0.084 1.00 98.25 75 VAL A O 1
ATOM 549 N N . PRO A 1 76 ? -15.433 7.967 -0.177 1.00 98.25 76 PRO A N 1
ATOM 550 C CA . PRO A 1 76 ? -15.640 9.137 0.666 1.00 98.25 76 PRO A CA 1
ATOM 551 C C . PRO A 1 76 ? -14.963 8.988 2.032 1.00 98.25 76 PRO A C 1
ATOM 553 O O . PRO A 1 76 ? -15.107 7.977 2.722 1.00 98.25 76 PRO A O 1
ATOM 556 N N . ALA A 1 77 ? -14.205 10.011 2.422 1.00 96.56 77 ALA A N 1
ATOM 557 C CA . ALA A 1 77 ? -13.417 9.960 3.642 1.00 96.56 77 ALA A CA 1
ATOM 558 C C . ALA A 1 77 ? -14.309 9.733 4.873 1.00 96.56 77 ALA A C 1
ATOM 560 O O . ALA A 1 77 ? -15.273 10.467 5.092 1.00 96.56 77 ALA A O 1
ATOM 561 N N . LYS A 1 78 ? -13.913 8.770 5.717 1.00 94.62 78 LYS A N 1
ATOM 562 C CA . LYS A 1 78 ? -14.584 8.421 6.984 1.00 94.62 78 LYS A CA 1
ATOM 563 C C . LYS A 1 78 ? -16.015 7.886 6.817 1.00 94.62 78 LYS A C 1
ATOM 565 O O . LYS A 1 78 ? -16.817 8.004 7.739 1.00 94.62 78 LYS A O 1
ATOM 570 N N . ASP A 1 79 ? -16.320 7.296 5.665 1.00 98.12 79 ASP A N 1
ATOM 571 C CA . ASP A 1 79 ? -17.592 6.627 5.396 1.00 98.12 79 ASP A CA 1
ATOM 572 C C . ASP A 1 79 ? -17.385 5.104 5.331 1.00 98.12 79 ASP A C 1
ATOM 574 O O . ASP A 1 79 ? -17.008 4.538 4.300 1.00 98.12 79 ASP A O 1
ATOM 578 N N . GLU A 1 80 ? -17.589 4.428 6.464 1.00 97.81 80 GLU A N 1
ATOM 579 C CA . GLU A 1 80 ? -17.404 2.976 6.563 1.00 97.81 80 GLU A CA 1
ATOM 580 C C . GLU A 1 80 ? -18.472 2.182 5.796 1.00 97.81 80 GLU A C 1
ATOM 582 O O . GLU A 1 80 ? -18.195 1.067 5.353 1.00 97.81 80 GLU A O 1
ATOM 587 N N . ASP A 1 81 ? -19.662 2.748 5.569 1.00 98.50 81 ASP A N 1
ATOM 588 C CA . ASP A 1 81 ? -20.707 2.106 4.764 1.00 98.50 81 ASP A CA 1
ATOM 589 C C . ASP A 1 81 ? -20.347 2.142 3.271 1.00 98.50 81 ASP A C 1
ATOM 591 O O . ASP A 1 81 ? -20.507 1.142 2.553 1.00 98.50 81 ASP A O 1
ATOM 595 N N . ALA A 1 82 ? -19.793 3.262 2.798 1.00 98.56 82 ALA A N 1
ATOM 596 C CA . ALA A 1 82 ? -19.232 3.361 1.455 1.00 98.56 82 ALA A CA 1
ATOM 597 C C . ALA A 1 82 ? -18.011 2.442 1.288 1.00 98.56 82 ALA A C 1
ATOM 599 O O . ALA A 1 82 ? -17.924 1.723 0.288 1.00 98.56 82 ALA A O 1
ATOM 600 N N . LEU A 1 83 ? -17.113 2.388 2.281 1.00 98.69 83 LEU A N 1
ATOM 601 C CA . LEU A 1 83 ? -15.964 1.478 2.265 1.00 98.69 83 LEU A CA 1
ATOM 602 C C . LEU A 1 83 ? -16.412 0.015 2.217 1.00 98.69 83 LEU A C 1
ATOM 604 O O . LEU A 1 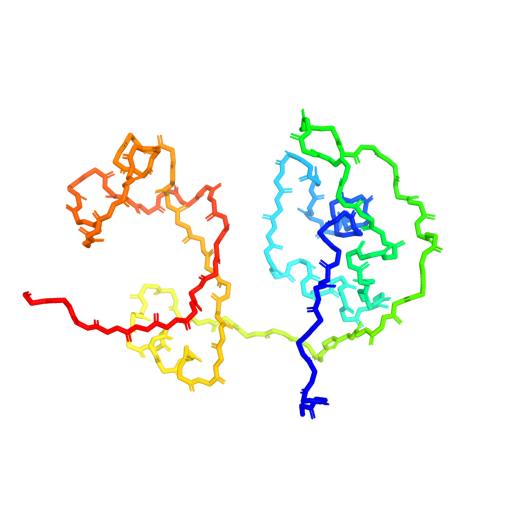83 ? -15.939 -0.747 1.378 1.00 98.69 83 LEU A O 1
ATOM 608 N N . LYS A 1 84 ? -17.372 -0.376 3.057 1.00 98.50 84 LYS A N 1
ATOM 609 C CA . LYS A 1 84 ? -17.960 -1.719 3.054 1.00 98.50 84 LYS A CA 1
ATOM 610 C C . LYS A 1 84 ? -18.548 -2.075 1.688 1.00 98.50 84 LYS A C 1
ATOM 612 O O . LYS A 1 84 ? -18.344 -3.185 1.199 1.00 98.50 84 LYS A O 1
ATOM 617 N N . SER A 1 85 ? -19.234 -1.127 1.051 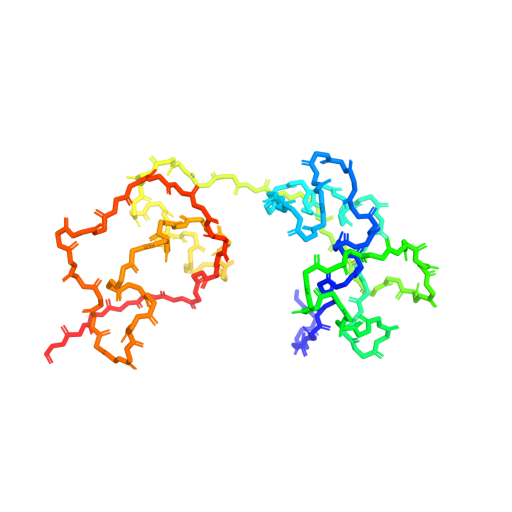1.00 98.31 85 SER A N 1
ATOM 618 C CA . SER A 1 85 ? -19.784 -1.302 -0.298 1.00 98.31 85 SER A CA 1
ATOM 619 C C . SER A 1 85 ? -18.686 -1.500 -1.350 1.00 98.31 85 SER A C 1
ATOM 621 O O . SER A 1 85 ? -18.826 -2.360 -2.218 1.00 98.31 85 SER A O 1
ATOM 623 N N . ALA A 1 86 ? -17.576 -0.762 -1.256 1.00 98.44 86 ALA A N 1
ATOM 624 C CA . ALA A 1 86 ? -16.425 -0.922 -2.144 1.00 98.44 86 ALA A CA 1
ATOM 625 C C . ALA A 1 86 ? -15.714 -2.272 -1.934 1.00 98.44 86 ALA A C 1
ATOM 627 O O . ALA A 1 86 ? -15.438 -2.981 -2.901 1.00 98.44 86 ALA A O 1
ATOM 628 N N . VAL A 1 87 ? -15.508 -2.682 -0.679 1.00 98.44 87 VAL A N 1
ATOM 629 C CA . VAL A 1 87 ? -14.870 -3.963 -0.322 1.00 98.44 87 VAL A CA 1
ATOM 630 C C . VAL A 1 87 ? -15.672 -5.167 -0.829 1.00 98.44 87 VAL A C 1
ATOM 632 O O . VAL A 1 87 ? -15.098 -6.198 -1.173 1.00 98.44 87 VAL A O 1
ATOM 635 N N . ALA A 1 88 ? -16.998 -5.040 -0.946 1.00 97.88 88 ALA A N 1
ATOM 636 C CA . ALA A 1 88 ? -17.844 -6.076 -1.541 1.00 97.88 88 ALA A CA 1
ATOM 637 C C . ALA A 1 88 ? -17.569 -6.308 -3.044 1.00 97.88 88 ALA A C 1
ATOM 639 O O . ALA A 1 88 ? -17.923 -7.364 -3.571 1.00 97.88 88 ALA A O 1
ATOM 640 N N . VAL A 1 89 ? -16.945 -5.345 -3.736 1.00 96.12 89 VAL A N 1
ATOM 641 C CA . VAL A 1 89 ? -16.507 -5.476 -5.137 1.00 96.12 89 VAL A CA 1
ATOM 642 C C . VAL A 1 89 ? -15.118 -6.117 -5.225 1.00 96.12 89 VAL A C 1
ATOM 644 O O . VAL A 1 89 ? -14.873 -6.937 -6.111 1.00 96.12 89 VAL A O 1
ATOM 647 N N . GLY A 1 90 ? -14.214 -5.770 -4.309 1.00 95.56 90 GLY A N 1
ATOM 648 C CA . GLY A 1 90 ? -12.864 -6.320 -4.223 1.00 95.56 90 GLY A CA 1
ATOM 649 C C . GLY A 1 90 ? -12.026 -5.617 -3.151 1.00 95.56 90 GLY A C 1
ATOM 650 O O . GLY A 1 90 ? -12.510 -4.674 -2.532 1.00 95.56 90 GLY A O 1
ATOM 651 N N . PRO A 1 91 ? -10.777 -6.055 -2.916 1.00 97.94 91 PRO A N 1
ATOM 652 C CA . PRO A 1 91 ? -9.910 -5.431 -1.921 1.00 97.94 91 PRO A CA 1
ATOM 653 C C . PRO A 1 91 ? -9.688 -3.933 -2.170 1.00 97.94 91 PRO A C 1
ATOM 655 O O . PRO A 1 91 ? -9.547 -3.513 -3.319 1.00 97.94 91 PRO A O 1
ATOM 658 N N . VAL A 1 92 ? -9.623 -3.146 -1.093 1.00 98.69 92 VAL A N 1
ATOM 659 C CA . VAL A 1 92 ? -9.481 -1.680 -1.139 1.00 98.69 92 VAL A CA 1
ATOM 660 C C . VAL A 1 92 ? -8.238 -1.254 -0.364 1.00 98.69 92 VAL A C 1
ATOM 662 O O . VAL A 1 92 ? -8.084 -1.613 0.806 1.00 98.69 92 VAL A O 1
ATOM 665 N N . SER A 1 93 ? -7.352 -0.495 -1.007 1.00 98.62 93 SER A N 1
ATOM 666 C CA . SER A 1 93 ? -6.212 0.141 -0.340 1.00 98.62 93 SER A CA 1
ATOM 667 C C . SER A 1 93 ? -6.704 1.225 0.618 1.00 98.62 93 SER A C 1
ATOM 669 O O . SER A 1 93 ? -7.517 2.062 0.236 1.00 98.62 93 SER A O 1
ATOM 671 N N . VAL A 1 94 ? -6.208 1.228 1.855 1.00 98.62 94 VAL A N 1
ATOM 672 C CA . VAL A 1 94 ? -6.540 2.238 2.874 1.00 98.62 94 VAL A CA 1
ATOM 673 C C . VAL A 1 94 ? -5.282 2.670 3.618 1.00 98.62 94 VAL A C 1
ATOM 675 O O . VAL A 1 94 ? -4.275 1.966 3.597 1.00 98.62 94 VAL A O 1
ATOM 678 N N . ALA A 1 95 ? -5.348 3.801 4.315 1.00 98.44 95 ALA A N 1
ATOM 679 C CA . ALA A 1 95 ? -4.320 4.203 5.267 1.00 98.44 95 ALA A CA 1
ATOM 680 C C . ALA A 1 95 ? -4.885 4.221 6.694 1.00 98.44 95 ALA A C 1
ATOM 682 O O . ALA A 1 95 ? -6.052 4.560 6.903 1.00 98.44 95 ALA A O 1
ATOM 683 N N . ILE A 1 96 ? -4.052 3.849 7.664 1.00 98.06 96 ILE A N 1
ATOM 684 C CA . ILE A 1 96 ? -4.364 3.802 9.099 1.00 98.06 96 ILE A CA 1
ATOM 685 C C . ILE A 1 96 ? -3.263 4.507 9.905 1.00 98.06 96 ILE A C 1
ATOM 687 O O . ILE A 1 96 ? -2.197 4.799 9.368 1.00 98.06 96 ILE A O 1
ATOM 691 N N . GLU A 1 97 ? -3.521 4.780 11.186 1.00 97.88 97 GLU A N 1
ATOM 692 C CA . GLU A 1 97 ? -2.496 5.191 12.161 1.00 97.88 97 GLU A CA 1
ATOM 693 C C . GLU A 1 97 ? -1.936 3.938 12.856 1.00 97.88 97 GLU A C 1
ATOM 695 O O . GLU A 1 97 ? -2.635 3.278 13.632 1.00 97.88 97 GLU A O 1
ATOM 700 N N . ALA A 1 98 ? -0.692 3.583 12.537 1.00 97.62 98 ALA A N 1
ATOM 701 C CA . ALA A 1 98 ? -0.018 2.352 12.948 1.00 97.62 98 ALA A CA 1
ATOM 702 C C . ALA A 1 98 ? 1.206 2.591 13.853 1.00 97.62 98 ALA A C 1
ATOM 704 O O . ALA A 1 98 ? 1.771 1.631 14.386 1.00 97.62 98 ALA A O 1
ATOM 705 N N . ASP A 1 99 ? 1.602 3.844 14.100 1.00 97.00 99 ASP A N 1
ATOM 706 C CA . ASP A 1 99 ? 2.662 4.206 15.053 1.00 97.00 99 ASP A CA 1
ATOM 707 C C . ASP A 1 99 ? 2.331 3.883 16.528 1.00 97.00 99 ASP A C 1
ATOM 709 O O . ASP A 1 99 ? 3.205 3.952 17.398 1.00 97.00 99 ASP A O 1
ATOM 713 N N . LYS A 1 100 ? 1.091 3.494 16.843 1.00 97.44 100 LYS A N 1
ATOM 714 C CA . LYS A 1 100 ? 0.644 3.174 18.206 1.00 97.44 100 LYS A CA 1
ATOM 715 C C . LYS A 1 100 ? 1.036 1.759 18.633 1.00 97.44 100 LYS A C 1
ATOM 717 O O . LYS A 1 100 ? 0.954 0.798 17.868 1.00 97.44 100 LYS A O 1
ATOM 722 N N . SER A 1 101 ? 1.367 1.595 19.918 1.00 96.88 101 SER A N 1
ATOM 723 C CA . SER A 1 101 ? 1.730 0.289 20.499 1.00 96.88 101 SER A CA 1
ATOM 724 C C . SER A 1 101 ? 0.623 -0.761 20.373 1.00 96.88 101 SER A C 1
ATOM 726 O O . SER A 1 101 ? 0.926 -1.949 20.269 1.00 96.88 101 SER A O 1
ATOM 728 N N . ALA A 1 102 ? -0.644 -0.329 20.343 1.00 96.81 102 ALA A N 1
ATOM 729 C CA . ALA A 1 102 ? -1.789 -1.201 20.107 1.00 96.81 102 ALA A CA 1
ATOM 730 C C . ALA A 1 102 ? -1.680 -1.949 18.769 1.00 96.81 102 ALA A C 1
ATOM 732 O O . ALA A 1 102 ? -1.963 -3.142 18.731 1.00 96.81 102 ALA A O 1
ATOM 733 N N . PHE A 1 103 ? -1.217 -1.278 17.707 1.00 97.62 103 PHE A N 1
ATOM 734 C CA . PHE A 1 103 ? -1.006 -1.898 16.400 1.00 97.62 103 PHE A CA 1
ATOM 735 C C . PHE A 1 103 ? 0.290 -2.715 16.367 1.00 97.62 103 PHE A C 1
ATOM 737 O O . PHE A 1 103 ? 0.269 -3.888 16.007 1.00 97.62 103 PHE A O 1
ATOM 744 N N . GLN A 1 104 ? 1.406 -2.143 16.834 1.00 97.19 104 GLN A N 1
ATOM 745 C CA . GLN A 1 104 ? 2.723 -2.802 16.804 1.00 97.19 104 GLN A CA 1
ATOM 746 C C . GLN A 1 104 ? 2.761 -4.152 17.541 1.00 97.19 104 GLN A C 1
ATOM 748 O O . GLN A 1 104 ? 3.527 -5.042 17.174 1.00 97.19 104 GLN A O 1
ATOM 753 N N . LEU A 1 105 ? 1.971 -4.296 18.609 1.00 97.00 105 LEU A N 1
ATOM 754 C CA . LEU A 1 105 ? 1.947 -5.486 19.464 1.00 97.00 105 LEU A CA 1
ATOM 755 C C . LEU A 1 105 ? 0.706 -6.361 19.249 1.00 97.00 105 LEU A C 1
ATOM 757 O O . LEU A 1 105 ? 0.522 -7.335 19.988 1.00 97.00 105 LEU A O 1
ATOM 761 N N . TYR A 1 106 ? -0.144 -6.024 18.273 1.00 97.62 106 TYR A N 1
ATOM 762 C CA . TYR A 1 106 ? -1.336 -6.797 17.946 1.00 97.62 106 TYR A CA 1
ATOM 763 C C . TYR A 1 106 ? -0.976 -8.234 17.543 1.00 97.62 106 TYR A C 1
ATOM 765 O O . TYR A 1 106 ? 0.051 -8.495 16.915 1.00 97.62 106 TYR A O 1
ATOM 773 N N . LYS A 1 107 ? -1.829 -9.190 17.927 1.00 97.19 107 LYS A N 1
ATOM 774 C CA . LYS A 1 107 ? -1.624 -10.623 17.651 1.00 97.19 107 LYS A CA 1
ATOM 775 C C . LYS A 1 107 ? -2.881 -11.334 17.163 1.00 97.19 107 LYS A C 1
ATOM 777 O O . LYS A 1 107 ? -2.775 -12.219 16.322 1.00 97.19 107 LYS A O 1
ATOM 782 N N . SER A 1 108 ? -4.045 -11.002 17.720 1.00 96.56 108 SER A N 1
ATOM 783 C CA . SER A 1 108 ? -5.313 -11.681 17.428 1.00 96.56 108 SER A CA 1
ATOM 784 C C . SER A 1 108 ? -6.516 -10.913 17.986 1.00 96.56 108 SER A C 1
ATOM 786 O O . SER A 1 108 ? -6.357 -10.166 18.952 1.00 96.56 108 SER A O 1
ATOM 788 N N . GLY A 1 109 ? -7.712 -11.209 17.468 1.00 96.50 109 GLY A N 1
ATOM 789 C CA . GLY A 1 109 ? -8.992 -10.634 17.901 1.00 96.50 109 GLY A CA 1
ATOM 790 C C . GLY A 1 109 ? -9.365 -9.365 17.134 1.00 96.50 109 GLY A C 1
ATOM 791 O O . GLY A 1 109 ? -8.730 -9.018 16.145 1.00 96.50 109 GLY A O 1
ATOM 792 N N . VAL A 1 110 ? -10.390 -8.649 17.587 1.00 97.00 110 VAL A N 1
ATOM 793 C CA . VAL A 1 110 ? -10.705 -7.323 17.041 1.00 97.00 110 VAL A CA 1
ATOM 794 C C . VAL A 1 110 ? -9.833 -6.282 17.739 1.00 97.00 110 VAL A C 1
ATOM 796 O O . VAL A 1 110 ? -9.879 -6.141 18.962 1.00 97.00 110 VAL A O 1
ATOM 799 N N . LEU A 1 111 ? -9.017 -5.560 16.969 1.00 96.81 111 LEU A N 1
ATOM 800 C CA . LEU A 1 111 ? -8.258 -4.422 17.482 1.00 96.81 111 LEU A CA 1
ATOM 801 C C . LEU A 1 111 ? -9.216 -3.241 17.675 1.00 96.81 111 LEU A C 1
ATOM 803 O O . LEU A 1 111 ? -9.549 -2.547 16.721 1.00 96.81 111 LEU A O 1
ATOM 807 N N . ASP A 1 112 ? -9.637 -3.024 18.918 1.00 95.06 112 ASP A N 1
ATOM 808 C CA . ASP A 1 112 ? -10.427 -1.870 19.350 1.00 95.06 112 ASP A CA 1
ATOM 809 C C . ASP A 1 112 ? -9.722 -1.214 20.544 1.00 95.06 112 ASP A C 1
ATOM 811 O O . ASP A 1 112 ? -9.646 -1.770 21.644 1.00 95.06 112 ASP A O 1
ATOM 815 N N . SER A 1 113 ? -9.096 -0.062 20.305 1.00 96.50 113 SER A N 1
ATOM 816 C CA . SER A 1 113 ? -8.307 0.650 21.306 1.00 96.50 113 SER A CA 1
ATOM 817 C C . SER A 1 113 ? -8.605 2.138 21.261 1.00 96.50 113 SER A C 1
ATOM 819 O O . SER A 1 113 ? -8.571 2.757 20.203 1.00 96.50 113 SER A O 1
ATOM 821 N N . SER A 1 114 ? -8.744 2.760 22.434 1.00 96.75 114 SER A N 1
ATOM 822 C CA . SER A 1 114 ? -8.840 4.221 22.558 1.00 96.75 114 SER A CA 1
ATOM 823 C C . SER A 1 114 ? -7.581 4.971 22.103 1.00 96.75 114 SER A C 1
ATOM 825 O O . SER A 1 114 ? -7.600 6.196 22.025 1.00 96.75 114 SER A O 1
ATOM 827 N N . SER A 1 115 ? -6.483 4.254 21.839 1.00 96.19 115 SER A N 1
ATOM 828 C CA . SER A 1 115 ? -5.254 4.821 21.278 1.00 96.19 115 SER A CA 1
ATOM 829 C C . SER A 1 115 ? -5.257 4.916 19.752 1.00 96.19 115 SER A C 1
ATOM 831 O O . SER A 1 115 ? -4.404 5.616 19.210 1.00 96.19 115 SER A O 1
ATOM 833 N N . CYS A 1 116 ? -6.192 4.245 19.067 1.00 94.88 116 CYS A N 1
ATOM 834 C CA . CYS A 1 116 ? -6.392 4.401 17.630 1.00 94.88 116 CYS A CA 1
ATOM 835 C C . CYS A 1 116 ? -6.763 5.853 17.308 1.00 94.88 116 CYS A C 1
ATOM 837 O O . CYS A 1 116 ? -7.530 6.484 18.037 1.00 94.88 116 CYS A O 1
ATOM 839 N N . GLY A 1 117 ? -6.238 6.376 16.204 1.00 94.56 117 GLY A N 1
ATOM 840 C CA . GLY A 1 117 ? -6.506 7.742 15.776 1.00 94.56 117 GLY A CA 1
ATOM 841 C C . GLY A 1 117 ? -6.632 7.863 14.262 1.00 94.56 117 GLY A C 1
ATOM 842 O O . GLY A 1 117 ? -6.896 6.890 13.556 1.00 94.56 117 GLY A O 1
ATOM 843 N N . THR A 1 118 ? -6.510 9.096 13.776 1.00 95.38 118 THR A N 1
ATOM 844 C CA . THR A 1 118 ? -6.679 9.443 12.359 1.00 95.38 118 THR A CA 1
ATOM 845 C C . THR A 1 118 ? -5.458 10.152 11.769 1.00 95.38 118 THR A C 1
ATOM 847 O O . THR A 1 118 ? -5.587 10.803 10.732 1.00 95.38 118 THR A O 1
ATOM 850 N N . GLN A 1 119 ? -4.297 10.100 12.429 1.00 97.19 119 GLN A N 1
ATOM 851 C CA . GLN A 1 119 ? -3.029 10.577 11.868 1.00 97.19 119 GLN A CA 1
ATOM 852 C C . GLN A 1 119 ? -2.426 9.453 11.027 1.00 97.19 119 GLN A C 1
ATOM 854 O O . GLN A 1 119 ? -1.609 8.673 11.499 1.00 97.19 119 GLN A O 1
ATOM 859 N N . LEU A 1 120 ? -2.914 9.329 9.796 1.00 97.88 120 LEU A N 1
ATOM 860 C CA . LEU A 1 120 ? -2.587 8.204 8.925 1.00 97.88 120 LEU A CA 1
ATOM 861 C C . LEU A 1 120 ? -1.094 8.206 8.570 1.00 97.88 120 LEU A C 1
ATOM 863 O O . LEU A 1 120 ? -0.568 9.225 8.124 1.00 97.88 120 LEU A O 1
ATOM 867 N N . ASP A 1 121 ? -0.436 7.065 8.749 1.00 97.75 121 ASP A N 1
ATOM 868 C CA . ASP A 1 121 ? 1.010 6.898 8.556 1.00 97.75 121 ASP A CA 1
ATOM 869 C C . ASP A 1 121 ? 1.387 5.578 7.862 1.00 97.75 121 ASP A C 1
ATOM 871 O O . ASP A 1 121 ? 2.551 5.368 7.515 1.00 97.75 121 ASP A O 1
ATOM 875 N N . HIS A 1 122 ? 0.413 4.691 7.634 1.00 98.44 122 HIS A N 1
ATOM 876 C CA . HIS A 1 122 ? 0.669 3.357 7.115 1.00 98.44 122 HIS A CA 1
ATOM 877 C C . HIS A 1 122 ? -0.417 2.894 6.143 1.00 98.44 122 HIS A C 1
ATOM 879 O O . HIS A 1 122 ? -1.598 2.844 6.489 1.00 98.44 122 HIS A O 1
ATOM 885 N N . GLY A 1 123 ? -0.007 2.536 4.923 1.00 98.44 123 GLY A N 1
ATOM 886 C CA . GLY A 1 123 ? -0.873 1.940 3.906 1.00 98.44 123 GLY A CA 1
ATOM 887 C C . GLY A 1 123 ? -1.055 0.437 4.123 1.00 98.44 123 GLY A C 1
ATOM 888 O O . GLY A 1 123 ? -0.082 -0.289 4.314 1.00 98.44 123 GLY A O 1
ATOM 889 N N . VAL A 1 124 ? -2.300 -0.034 4.073 1.00 98.56 124 VAL A N 1
ATOM 890 C CA . VAL A 1 124 ? -2.685 -1.449 4.197 1.00 98.56 124 VAL A CA 1
ATOM 891 C C . VAL A 1 124 ? -3.807 -1.793 3.209 1.00 98.56 124 VAL A C 1
ATOM 893 O O . VAL A 1 124 ? -4.311 -0.931 2.488 1.00 98.56 124 VAL A O 1
ATOM 896 N N . LEU A 1 125 ? -4.217 -3.063 3.170 1.00 98.69 125 LEU A N 1
ATOM 897 C CA . LEU A 1 125 ? -5.265 -3.555 2.276 1.00 98.69 125 LEU A CA 1
ATOM 898 C C . LEU A 1 125 ? -6.446 -4.121 3.070 1.00 98.69 125 LEU A C 1
ATOM 900 O O . LEU A 1 125 ? -6.295 -5.095 3.810 1.00 98.69 125 LEU A O 1
ATOM 904 N N . VAL A 1 126 ? -7.641 -3.564 2.871 1.00 98.69 126 VAL A N 1
ATOM 905 C CA . VAL A 1 126 ? -8.881 -4.163 3.379 1.00 98.69 126 VAL A CA 1
ATOM 906 C C . VAL A 1 126 ? -9.314 -5.261 2.417 1.00 98.69 126 VAL A C 1
ATOM 908 O O . VAL A 1 126 ? -9.654 -4.993 1.268 1.00 98.69 126 VAL A O 1
ATOM 911 N N . VAL A 1 127 ? -9.311 -6.507 2.892 1.00 98.25 127 VAL A N 1
ATOM 912 C CA . VAL A 1 127 ? -9.630 -7.702 2.082 1.00 98.25 127 VAL A CA 1
ATOM 913 C C . VAL A 1 127 ? -11.021 -8.281 2.357 1.00 98.25 127 VAL A C 1
ATOM 915 O O . VAL A 1 127 ? -11.422 -9.253 1.720 1.00 98.25 127 VAL A O 1
ATOM 918 N N . GLY A 1 128 ? -11.757 -7.715 3.314 1.00 98.25 128 GLY A N 1
ATOM 919 C CA . GLY A 1 128 ? -13.080 -8.184 3.711 1.00 98.25 128 GLY A CA 1
ATOM 920 C C . GLY A 1 128 ? -13.585 -7.500 4.978 1.00 98.25 128 GLY A C 1
ATOM 921 O O . GLY A 1 128 ? -12.901 -6.664 5.563 1.00 98.25 128 GLY A O 1
ATOM 922 N N . TYR A 1 129 ? -14.789 -7.877 5.402 1.00 97.94 129 TYR A N 1
ATOM 923 C CA . TYR A 1 129 ? -15.422 -7.423 6.639 1.00 97.94 129 TYR A CA 1
ATOM 924 C C . TYR A 1 129 ? -16.316 -8.528 7.211 1.00 97.94 129 TYR A C 1
ATOM 926 O O . TYR A 1 129 ? -16.760 -9.427 6.494 1.00 97.94 129 TYR A O 1
ATOM 934 N N . GLY A 1 130 ? -16.612 -8.446 8.505 1.00 96.94 130 GLY A N 1
ATOM 935 C CA . GLY A 1 130 ? -17.450 -9.411 9.206 1.00 96.94 130 GLY A CA 1
ATOM 936 C C . GLY A 1 130 ? -17.770 -8.947 10.619 1.00 96.94 130 GLY A C 1
ATOM 937 O O . GLY A 1 130 ? -17.557 -7.788 10.965 1.00 96.94 130 GLY A O 1
ATOM 938 N N . THR A 1 131 ? -18.287 -9.863 11.427 1.00 95.81 131 THR A N 1
ATOM 939 C CA . THR A 1 131 ? -18.558 -9.644 12.850 1.00 95.81 131 THR A CA 1
ATOM 940 C C . THR A 1 131 ? -17.895 -10.749 13.650 1.00 95.81 131 THR A C 1
ATOM 942 O O . THR A 1 131 ? -17.997 -11.913 13.261 1.00 95.81 131 THR A O 1
ATOM 945 N N . ASP A 1 132 ? -17.261 -10.382 14.757 1.00 89.31 132 ASP A N 1
ATOM 946 C CA . ASP A 1 132 ? -16.731 -11.318 15.748 1.00 89.31 132 ASP A CA 1
ATOM 947 C C . ASP A 1 132 ? -17.684 -11.363 16.953 1.00 89.31 132 ASP A C 1
ATOM 949 O O . ASP A 1 132 ? -18.336 -10.357 17.256 1.00 89.31 132 ASP A O 1
ATOM 953 N N . SER A 1 133 ? -17.820 -12.525 17.591 1.00 69.25 133 SER A N 1
ATOM 954 C CA . SER A 1 133 ? -18.817 -12.790 18.645 1.00 69.25 133 SER A CA 1
ATOM 955 C C . SER A 1 133 ? -18.219 -13.475 19.857 1.00 69.25 133 SER A C 1
ATOM 957 O O . SER A 1 133 ? -17.503 -14.476 19.628 1.00 69.25 133 SER A O 1
#

Foldseek 3Di:
DPPDDFAWEPLLCLAPQPQQANRLVDDDVQSVLVVCQVQATHTCVQPPDDCVVSDNDHNPPRDDHDGGDPHDDDQPPPDVVSVQVVLVVFKDKDFFPQPDPLNVVDDDDDSDDPPTDDPTDDIDIDGHDDDDD